Protein AF-A0A0S7WDS3-F1 (afdb_monomer_lite)

Radius of gyration: 16.88 Å; chains: 1; bounding box: 35×18×44 Å

pLDDT: mean 87.6, std 8.25, range [57.66, 95.06]

Secondary structure (DSSP, 8-state):
--HHHHHHHHHHHHHHS-HHHHHHHHHHHHHHHHHHHHHHHHHHSTT--HHHHHHHHHHHHT-

Structure (mmCIF, N/CA/C/O backbone):
data_AF-A0A0S7WDS3-F1
#
_entry.id   AF-A0A0S7WDS3-F1
#
loop_
_atom_site.group_PDB
_atom_site.id
_atom_site.type_symbol
_atom_site.label_atom_id
_atom_site.label_alt_id
_atom_site.label_comp_id
_atom_site.label_asym_id
_atom_site.label_entity_id
_atom_site.label_seq_id
_atom_site.pdbx_PDB_ins_code
_atom_site.Cartn_x
_atom_site.Cartn_y
_atom_site.Cartn_z
_atom_site.occupancy
_atom_site.B_iso_or_equiv
_atom_site.auth_seq_id
_atom_site.auth_comp_id
_atom_site.auth_asym_id
_atom_site.auth_atom_id
_atom_site.pdbx_PDB_model_num
ATOM 1 N N . MET A 1 1 ? -1.297 -6.874 -29.305 1.00 60.16 1 MET A N 1
ATOM 2 C CA . MET A 1 1 ? 0.011 -7.149 -28.675 1.00 60.16 1 MET A CA 1
ATOM 3 C C . MET A 1 1 ? -0.128 -8.481 -27.972 1.00 60.16 1 MET A C 1
ATOM 5 O O . MET A 1 1 ? -1.066 -8.628 -27.196 1.00 60.16 1 MET A O 1
ATOM 9 N N . ARG A 1 2 ? 0.689 -9.477 -28.318 1.00 62.91 2 ARG A N 1
ATOM 10 C CA . ARG A 1 2 ? 0.644 -10.776 -27.627 1.00 62.91 2 ARG A CA 1
ATOM 11 C C . ARG A 1 2 ? 1.038 -10.554 -26.156 1.00 62.91 2 ARG A C 1
ATOM 13 O O . ARG A 1 2 ? 1.860 -9.670 -25.915 1.00 62.91 2 ARG A O 1
ATOM 20 N N . PRO A 1 3 ? 0.507 -11.311 -25.179 1.00 68.56 3 PRO A N 1
ATOM 21 C CA . PRO A 1 3 ? 0.815 -11.106 -23.757 1.00 68.56 3 PRO A CA 1
ATOM 22 C C . PRO A 1 3 ? 2.322 -10.993 -23.459 1.00 68.56 3 PRO A C 1
ATOM 24 O O . PRO A 1 3 ? 2.745 -10.116 -22.713 1.00 68.56 3 PRO A O 1
ATOM 27 N N . GLN A 1 4 ? 3.140 -11.782 -24.164 1.00 73.62 4 GLN A N 1
ATOM 28 C CA . GLN A 1 4 ? 4.605 -11.777 -24.05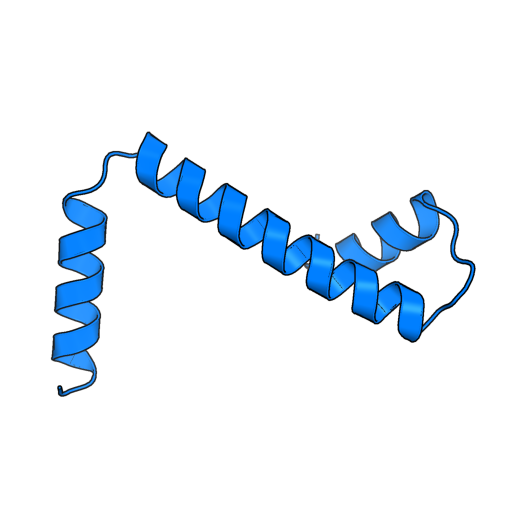6 1.00 73.62 4 GLN A CA 1
ATOM 29 C C . GLN A 1 4 ? 5.266 -10.473 -24.551 1.00 73.62 4 GLN A C 1
ATOM 31 O O . GLN A 1 4 ? 6.289 -10.046 -24.025 1.00 73.62 4 GLN A O 1
ATOM 36 N N . GLU A 1 5 ? 4.692 -9.809 -25.559 1.00 76.94 5 GLU A N 1
ATOM 37 C CA . GLU A 1 5 ? 5.211 -8.541 -26.095 1.00 76.94 5 GLU A CA 1
ATOM 38 C C . GLU A 1 5 ? 4.900 -7.363 -25.161 1.00 76.94 5 GLU A C 1
ATOM 40 O O . GLU A 1 5 ? 5.688 -6.420 -25.069 1.00 76.94 5 GLU A O 1
ATOM 45 N N . ALA A 1 6 ? 3.760 -7.415 -24.464 1.00 78.19 6 ALA A N 1
ATOM 46 C CA . ALA A 1 6 ? 3.376 -6.410 -23.476 1.00 78.19 6 ALA A CA 1
ATOM 47 C C . ALA A 1 6 ? 4.254 -6.505 -22.223 1.00 78.19 6 ALA A C 1
ATOM 49 O O . ALA A 1 6 ? 4.769 -5.490 -21.756 1.00 78.19 6 ALA A O 1
ATOM 50 N N . GLU A 1 7 ? 4.493 -7.725 -21.742 1.00 82.19 7 GLU A N 1
ATOM 51 C CA . GLU A 1 7 ? 5.394 -7.995 -20.623 1.00 82.19 7 GLU A CA 1
ATOM 52 C C . GLU A 1 7 ? 6.833 -7.552 -20.930 1.00 82.19 7 GLU A C 1
ATOM 54 O O . GLU A 1 7 ? 7.453 -6.852 -20.130 1.00 82.19 7 GLU A O 1
ATOM 59 N N . ALA A 1 8 ? 7.345 -7.857 -22.127 1.00 85.25 8 ALA A N 1
ATOM 60 C CA . ALA A 1 8 ? 8.680 -7.431 -22.541 1.00 85.25 8 ALA A CA 1
ATOM 61 C C . ALA A 1 8 ? 8.829 -5.899 -22.573 1.00 85.25 8 ALA A C 1
ATOM 63 O O . ALA A 1 8 ? 9.825 -5.366 -22.078 1.00 85.25 8 ALA A O 1
ATOM 64 N N . LYS A 1 9 ? 7.833 -5.173 -23.106 1.00 85.88 9 LYS A N 1
A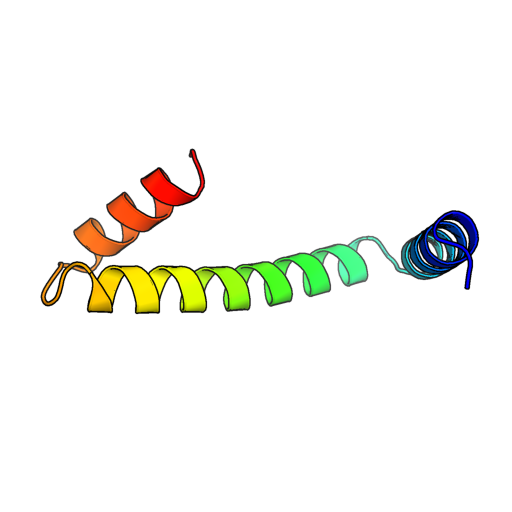TOM 65 C CA . LYS A 1 9 ? 7.829 -3.699 -23.089 1.00 85.88 9 LYS A CA 1
ATOM 66 C C . LYS A 1 9 ? 7.743 -3.140 -21.672 1.00 85.88 9 LYS A C 1
ATOM 68 O O . LYS A 1 9 ? 8.421 -2.164 -21.365 1.00 85.88 9 LYS A O 1
ATOM 73 N N . TYR A 1 10 ? 6.938 -3.754 -20.811 1.00 81.56 10 TYR A N 1
ATOM 74 C CA . TYR A 1 10 ? 6.822 -3.355 -19.413 1.00 81.56 10 TYR A CA 1
ATOM 75 C C . TYR A 1 10 ? 8.156 -3.511 -18.668 1.00 81.56 10 TYR A C 1
ATOM 77 O O . TYR A 1 10 ? 8.619 -2.572 -18.019 1.00 81.56 10 TYR A O 1
ATOM 85 N N . LEU A 1 11 ? 8.837 -4.648 -18.838 1.00 83.81 11 LEU A N 1
ATOM 86 C CA . LEU A 1 11 ? 10.161 -4.882 -18.260 1.00 83.81 11 LEU A CA 1
ATOM 87 C C . LEU A 1 11 ? 11.225 -3.925 -18.817 1.00 83.81 11 LEU A C 1
ATOM 89 O O . LEU A 1 11 ? 12.084 -3.471 -18.063 1.00 83.81 11 LEU A O 1
ATOM 93 N N . ASP A 1 12 ? 11.173 -3.587 -20.108 1.00 88.62 12 ASP A N 1
ATOM 94 C CA . ASP A 1 12 ? 12.075 -2.601 -20.718 1.00 88.62 12 ASP A CA 1
ATOM 95 C C . ASP A 1 12 ? 11.897 -1.200 -20.106 1.00 88.62 12 ASP A C 1
ATOM 97 O O . ASP A 1 12 ? 12.877 -0.548 -19.738 1.00 88.62 12 ASP A O 1
ATOM 101 N N . ILE A 1 13 ? 10.651 -0.767 -19.896 1.00 85.81 13 ILE A N 1
ATOM 102 C CA . ILE A 1 13 ? 10.342 0.493 -19.204 1.00 85.81 13 ILE A CA 1
ATOM 103 C C . ILE A 1 13 ? 10.897 0.468 -17.773 1.00 85.81 13 ILE A C 1
ATOM 105 O O . ILE A 1 13 ? 11.593 1.397 -17.366 1.00 85.81 13 ILE A O 1
ATOM 109 N N . LEU A 1 14 ? 10.667 -0.617 -17.027 1.00 80.12 14 LEU A N 1
ATOM 110 C CA . LEU A 1 14 ? 11.157 -0.757 -15.651 1.00 80.12 14 LEU A CA 1
ATOM 111 C C . LEU A 1 14 ? 12.687 -0.811 -15.540 1.00 80.12 14 LEU A C 1
ATOM 113 O O . LEU A 1 14 ? 13.240 -0.426 -14.506 1.00 80.12 14 LEU A O 1
ATOM 117 N N . ARG A 1 15 ? 13.387 -1.299 -16.570 1.00 84.56 15 ARG A N 1
ATOM 118 C CA . ARG A 1 15 ? 14.860 -1.318 -16.626 1.00 84.56 15 ARG A CA 1
ATOM 119 C C . ARG A 1 15 ? 15.456 0.059 -16.890 1.00 84.56 15 ARG A C 1
ATOM 121 O O .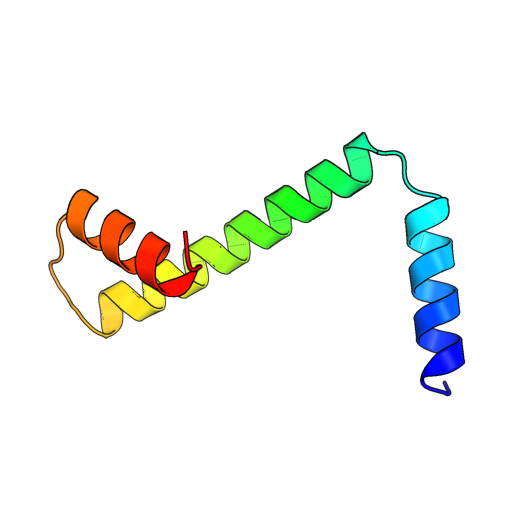 ARG A 1 15 ? 16.559 0.329 -16.429 1.00 84.56 15 ARG A O 1
ATOM 128 N N . LYS A 1 16 ? 14.730 0.925 -17.598 1.00 90.94 16 LYS A N 1
ATOM 129 C CA . LYS A 1 16 ? 15.132 2.315 -17.867 1.00 90.94 16 LYS A CA 1
ATOM 130 C C . LYS A 1 16 ? 14.922 3.243 -16.667 1.00 90.94 16 LYS A C 1
ATOM 132 O O . LYS A 1 16 ? 15.434 4.357 -16.665 1.00 90.94 16 LYS A O 1
ATOM 137 N N . MET A 1 17 ? 14.185 2.796 -15.652 1.00 91.81 17 MET A N 1
ATOM 138 C CA . MET A 1 17 ? 13.936 3.556 -14.429 1.00 91.81 17 MET A CA 1
ATOM 139 C C . MET A 1 17 ? 15.024 3.339 -13.381 1.00 91.81 17 MET A C 1
ATOM 141 O O . MET A 1 17 ? 15.464 2.214 -13.132 1.00 91.81 17 MET A O 1
ATOM 145 N N . SER A 1 18 ? 15.394 4.412 -12.685 1.00 93.69 18 SER A N 1
ATOM 146 C CA . SER A 1 18 ? 16.256 4.315 -11.512 1.00 93.69 18 SER A CA 1
ATOM 147 C C . SER A 1 18 ? 15.536 3.616 -10.348 1.00 93.69 18 SER A C 1
ATOM 149 O O . SER A 1 18 ? 14.301 3.639 -10.268 1.00 93.69 18 SER A O 1
ATOM 151 N N . PRO A 1 19 ? 16.276 3.024 -9.392 1.00 88.31 19 PRO A N 1
ATOM 152 C CA . PRO A 1 19 ? 15.682 2.454 -8.183 1.00 88.31 19 PRO A CA 1
ATOM 153 C C . PRO A 1 19 ? 14.737 3.422 -7.456 1.00 88.31 19 PRO A C 1
ATOM 155 O O . PRO A 1 19 ? 13.631 3.029 -7.095 1.00 88.31 19 PRO A O 1
ATOM 158 N N . ASN A 1 20 ? 15.115 4.699 -7.334 1.00 93.06 20 ASN A N 1
ATOM 159 C CA . ASN A 1 20 ? 14.297 5.720 -6.672 1.00 93.06 20 ASN A CA 1
ATOM 160 C C . ASN A 1 20 ? 12.996 6.016 -7.428 1.00 93.06 20 ASN A C 1
ATOM 162 O O . ASN A 1 20 ? 11.958 6.205 -6.801 1.00 93.06 20 ASN A O 1
ATOM 166 N N . GLN A 1 21 ? 13.023 6.026 -8.766 1.00 91.81 21 GLN A N 1
ATOM 167 C CA . GLN A 1 21 ? 11.807 6.201 -9.567 1.00 91.81 21 GLN A CA 1
ATOM 168 C C . GLN A 1 21 ? 10.839 5.033 -9.363 1.00 91.81 21 GLN A C 1
ATOM 170 O O . GLN A 1 21 ? 9.645 5.254 -9.177 1.00 91.81 21 GLN A O 1
ATOM 175 N N . ARG A 1 22 ? 11.352 3.798 -9.330 1.00 88.50 22 ARG A N 1
ATOM 176 C CA . ARG A 1 22 ? 10.526 2.608 -9.077 1.00 88.50 22 ARG A CA 1
ATOM 177 C C . ARG A 1 22 ? 9.928 2.611 -7.674 1.00 88.50 22 ARG A C 1
ATOM 179 O O . ARG A 1 22 ? 8.751 2.307 -7.524 1.00 88.50 22 ARG A O 1
ATOM 186 N N . LEU A 1 23 ? 10.714 2.992 -6.665 1.00 90.88 23 LEU A N 1
ATOM 187 C CA . LEU A 1 23 ? 10.229 3.127 -5.289 1.00 90.88 23 LEU A CA 1
ATOM 188 C C . LEU A 1 23 ? 9.149 4.201 -5.170 1.00 90.88 23 LEU A C 1
ATOM 190 O O . LEU A 1 23 ? 8.132 3.957 -4.529 1.00 90.88 23 LEU A O 1
ATOM 194 N N . LYS A 1 24 ? 9.335 5.355 -5.820 1.00 93.62 24 LYS A N 1
ATOM 195 C CA . LYS A 1 24 ? 8.340 6.432 -5.837 1.00 93.62 24 LYS A CA 1
ATOM 196 C C . LYS A 1 24 ? 7.009 5.954 -6.421 1.00 93.62 24 LYS A C 1
ATOM 198 O O . LYS A 1 24 ? 5.979 6.126 -5.785 1.00 93.62 24 LYS A O 1
ATOM 203 N N . ILE A 1 25 ? 7.046 5.291 -7.576 1.00 89.81 25 ILE A N 1
ATOM 204 C CA . ILE A 1 25 ? 5.841 4.737 -8.212 1.00 89.81 25 ILE A CA 1
ATOM 205 C C . ILE A 1 25 ? 5.192 3.681 -7.317 1.00 89.81 25 ILE A C 1
ATOM 207 O O . ILE A 1 25 ? 3.979 3.680 -7.145 1.00 89.81 25 ILE A O 1
ATOM 211 N N . GLY A 1 26 ? 5.991 2.799 -6.711 1.00 90.75 26 GLY A N 1
ATOM 212 C CA . GLY A 1 26 ? 5.484 1.810 -5.762 1.00 90.75 26 GLY A CA 1
ATOM 213 C C . GLY A 1 26 ? 4.780 2.449 -4.562 1.00 90.75 26 GLY A C 1
ATOM 214 O O . GLY A 1 26 ? 3.715 1.985 -4.170 1.00 90.75 26 GLY A O 1
ATOM 215 N N . ALA A 1 27 ? 5.336 3.532 -4.014 1.00 93.12 27 ALA A N 1
ATOM 216 C CA . ALA A 1 27 ? 4.734 4.275 -2.911 1.00 93.12 27 ALA A CA 1
ATOM 217 C C . ALA A 1 27 ? 3.426 4.969 -3.323 1.00 93.12 27 ALA A C 1
ATOM 219 O O . ALA A 1 27 ? 2.444 4.888 -2.593 1.00 93.12 27 ALA A O 1
ATOM 220 N N . GLU A 1 28 ? 3.383 5.589 -4.504 1.00 93.12 28 GLU A N 1
ATOM 221 C CA . GLU A 1 28 ? 2.168 6.216 -5.042 1.00 93.12 28 GLU A CA 1
ATOM 222 C C . GLU A 1 28 ? 1.054 5.184 -5.269 1.00 93.12 28 GLU A C 1
ATOM 224 O O . GLU A 1 28 ? -0.091 5.402 -4.876 1.00 93.12 28 GLU A O 1
ATOM 229 N N . LEU A 1 29 ? 1.389 4.023 -5.841 1.00 93.38 29 LEU A N 1
ATOM 230 C CA . LEU A 1 29 ? 0.438 2.924 -6.025 1.00 93.38 29 LEU A CA 1
ATOM 231 C C . LEU A 1 29 ? -0.052 2.360 -4.688 1.00 93.38 29 LEU A C 1
ATOM 233 O O . LEU A 1 29 ? -1.237 2.062 -4.545 1.00 93.38 29 LEU A O 1
ATOM 237 N N . TYR A 1 30 ? 0.849 2.221 -3.715 1.00 92.38 30 TYR A N 1
ATOM 238 C CA . TYR A 1 30 ? 0.493 1.777 -2.373 1.00 92.38 30 TYR A CA 1
ATOM 239 C C . TYR A 1 30 ? -0.470 2.754 -1.694 1.00 92.38 30 TYR A C 1
ATOM 241 O O . TYR A 1 30 ? -1.459 2.308 -1.125 1.00 92.38 30 TYR A O 1
ATOM 249 N N . GLU A 1 31 ? -0.225 4.063 -1.789 1.00 93.94 31 GLU A N 1
ATOM 250 C CA . GLU A 1 31 ? -1.105 5.088 -1.220 1.00 93.94 31 GLU A CA 1
ATOM 251 C C . GLU A 1 31 ? -2.520 4.978 -1.801 1.00 93.94 31 GLU A C 1
ATOM 253 O O . GLU A 1 31 ? -3.497 4.911 -1.059 1.00 93.94 31 GLU A O 1
ATOM 258 N N . VAL A 1 32 ? -2.643 4.857 -3.127 1.00 95.06 32 VAL A N 1
ATOM 259 C CA . VAL A 1 32 ? -3.947 4.679 -3.785 1.00 95.06 32 VAL A CA 1
ATOM 260 C C . VAL A 1 32 ? -4.638 3.399 -3.311 1.00 95.06 32 VAL A C 1
ATOM 262 O O . VAL A 1 32 ? -5.810 3.433 -2.934 1.00 95.06 32 VAL A O 1
ATOM 265 N N . ALA A 1 33 ? -3.920 2.274 -3.285 1.00 92.69 33 ALA A N 1
ATOM 266 C CA . ALA A 1 33 ? -4.465 1.008 -2.801 1.00 92.69 33 ALA A CA 1
ATOM 267 C C . ALA A 1 33 ? -4.906 1.100 -1.330 1.00 92.69 33 ALA A C 1
ATOM 269 O O . ALA A 1 33 ? -5.961 0.578 -0.968 1.00 92.69 33 ALA A O 1
ATOM 270 N N . TYR A 1 34 ? -4.135 1.795 -0.493 1.00 92.38 34 TYR A N 1
ATOM 271 C CA . TYR A 1 34 ? -4.451 2.032 0.911 1.00 92.38 34 TYR A CA 1
ATOM 272 C C . TYR A 1 34 ? -5.754 2.816 1.074 1.00 92.38 34 TYR A C 1
ATOM 274 O O . TYR A 1 34 ? -6.619 2.391 1.838 1.00 92.38 34 TYR A O 1
ATOM 282 N N . GLN A 1 35 ? -5.937 3.907 0.324 1.00 93.31 35 GLN A N 1
ATOM 283 C CA . GLN A 1 35 ? -7.169 4.701 0.383 1.00 93.31 35 GLN A CA 1
ATOM 284 C C . GLN A 1 35 ? -8.394 3.895 -0.072 1.00 93.31 35 GLN A C 1
ATOM 286 O O . GLN A 1 35 ? -9.446 3.977 0.558 1.00 93.31 35 GLN A O 1
ATOM 291 N N . ILE A 1 36 ? -8.254 3.062 -1.109 1.00 93.94 36 ILE A N 1
ATOM 292 C CA . ILE A 1 36 ? -9.332 2.169 -1.567 1.00 93.94 36 ILE A CA 1
ATOM 293 C C . ILE A 1 36 ? -9.704 1.160 -0.473 1.00 93.94 36 ILE A C 1
ATOM 295 O O . ILE A 1 36 ? -10.883 0.988 -0.171 1.00 93.94 36 ILE A O 1
ATOM 299 N N . MET A 1 37 ? -8.713 0.509 0.150 1.00 93.25 37 MET A N 1
ATOM 300 C CA . MET A 1 37 ? -8.962 -0.437 1.245 1.00 93.25 37 MET A CA 1
ATOM 301 C C . MET A 1 37 ? -9.628 0.239 2.440 1.00 93.25 37 MET A C 1
ATOM 303 O O . MET A 1 37 ? -10.565 -0.312 3.011 1.00 93.25 37 MET A O 1
ATOM 307 N N . ARG A 1 38 ? -9.151 1.430 2.807 1.00 92.44 38 ARG A N 1
ATOM 308 C CA . ARG A 1 38 ? -9.728 2.240 3.875 1.00 92.44 38 ARG A CA 1
ATOM 309 C C . ARG A 1 38 ? -11.199 2.546 3.607 1.00 92.44 38 ARG A C 1
ATOM 311 O O . ARG A 1 38 ? -12.017 2.247 4.467 1.00 92.44 38 ARG A O 1
ATOM 318 N N . ALA A 1 39 ? -11.525 3.079 2.432 1.00 92.94 39 ALA A N 1
ATOM 319 C CA . ALA A 1 39 ? -12.900 3.419 2.075 1.00 92.94 39 ALA A CA 1
ATOM 320 C C . ALA A 1 39 ? -13.822 2.190 2.127 1.00 92.94 39 ALA A C 1
ATOM 322 O O . ALA A 1 39 ? -14.902 2.259 2.703 1.00 92.94 39 ALA A O 1
ATOM 323 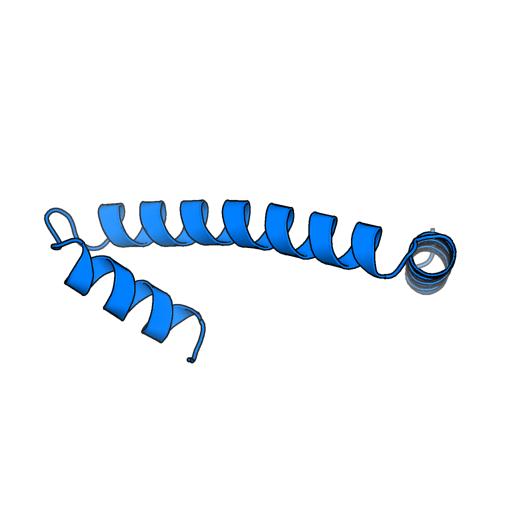N N . ALA A 1 40 ? -13.361 1.044 1.612 1.00 94.25 40 ALA A N 1
ATOM 324 C CA . ALA A 1 40 ? -14.116 -0.205 1.680 1.00 94.25 40 ALA A CA 1
ATOM 325 C C . ALA A 1 40 ? -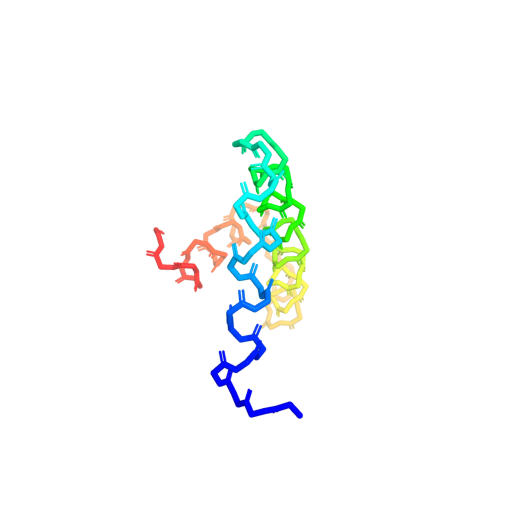14.361 -0.670 3.129 1.00 94.25 40 ALA A C 1
ATOM 327 O O . ALA A 1 40 ? -15.456 -1.107 3.458 1.00 94.25 40 ALA A O 1
ATOM 328 N N . ILE A 1 41 ? -13.365 -0.553 4.015 1.00 93.12 41 ILE A N 1
ATOM 329 C CA . ILE A 1 41 ? -13.513 -0.915 5.434 1.00 93.12 41 ILE A CA 1
ATOM 330 C C . ILE A 1 41 ? -14.452 0.056 6.161 1.00 93.12 41 ILE A C 1
ATOM 332 O O . ILE A 1 41 ? -15.242 -0.381 6.993 1.00 93.12 41 ILE A O 1
ATOM 336 N N . GLU A 1 42 ? -14.377 1.356 5.867 1.00 92.94 42 GLU A N 1
ATOM 337 C CA . GLU A 1 42 ? -15.287 2.360 6.437 1.00 92.94 42 GLU A CA 1
ATOM 338 C C . GLU A 1 42 ? -16.741 2.107 6.010 1.00 92.94 42 GLU A C 1
ATOM 340 O O . GLU A 1 42 ? -17.651 2.277 6.821 1.00 92.94 42 GLU A O 1
ATOM 345 N N . GLU A 1 43 ? -16.961 1.651 4.774 1.00 94.25 43 GLU A N 1
ATOM 346 C CA . GLU A 1 43 ? -18.277 1.247 4.270 1.00 94.25 43 GLU A CA 1
ATOM 347 C C . GLU A 1 43 ? -18.773 -0.060 4.917 1.00 94.25 43 GLU A C 1
ATOM 349 O O . GLU A 1 43 ? -19.915 -0.135 5.369 1.00 94.25 43 GLU A O 1
ATOM 354 N N . GLU A 1 44 ? -17.912 -1.079 5.017 1.00 92.75 44 GLU A N 1
ATOM 355 C CA . GLU A 1 44 ? -18.224 -2.376 5.640 1.00 92.75 44 GLU A CA 1
ATOM 356 C C . GLU A 1 44 ? -18.426 -2.268 7.166 1.00 92.75 44 GLU A C 1
ATOM 358 O O . GLU A 1 44 ? -19.104 -3.098 7.776 1.00 92.75 44 GLU A O 1
ATOM 363 N N . SER A 1 45 ? -17.787 -1.298 7.823 1.00 90.62 45 SER A N 1
ATOM 364 C CA . SER A 1 45 ? -17.741 -1.156 9.283 1.00 90.62 45 SER A CA 1
ATOM 365 C C . SER A 1 45 ? -17.687 0.321 9.698 1.00 90.62 45 SER A C 1
ATOM 367 O O . SER A 1 45 ? -16.638 0.819 10.127 1.00 90.62 45 SER A O 1
ATOM 369 N N . PRO A 1 46 ? -18.821 1.040 9.601 1.00 90.50 46 PRO A N 1
ATOM 370 C CA . PRO A 1 46 ? -18.877 2.458 9.923 1.00 90.50 46 PRO A CA 1
ATOM 371 C C . PRO A 1 46 ? -18.588 2.716 11.407 1.00 90.50 46 PRO A C 1
ATOM 373 O O . PRO A 1 46 ? -19.033 1.981 12.289 1.00 90.50 46 PRO A O 1
ATOM 376 N N . GLY A 1 47 ? -17.863 3.802 11.689 1.00 89.50 47 GLY A N 1
ATOM 377 C CA . GLY A 1 47 ? -17.575 4.250 13.057 1.00 89.50 47 GLY A CA 1
ATOM 378 C C . GLY A 1 47 ? -16.409 3.538 13.753 1.00 89.50 47 GLY A C 1
ATOM 379 O O . GLY A 1 47 ? -16.250 3.690 14.964 1.00 89.50 47 GLY A O 1
ATOM 380 N N . LEU A 1 48 ? -15.584 2.781 13.021 1.00 89.69 48 LEU A N 1
ATOM 381 C CA . LEU A 1 48 ? -14.321 2.260 13.550 1.00 89.69 48 LEU A CA 1
ATOM 382 C C . LEU A 1 48 ? -13.401 3.395 14.027 1.00 89.69 48 LEU A C 1
ATOM 384 O O . LEU A 1 48 ? -13.307 4.448 13.396 1.00 89.69 48 LEU A O 1
ATOM 388 N N . SER A 1 49 ? -12.675 3.152 15.123 1.00 92.06 49 SER A N 1
ATOM 389 C CA . SER A 1 49 ? -11.566 4.028 15.506 1.00 92.06 49 SER A CA 1
ATOM 390 C C . SER A 1 49 ? -10.432 3.924 14.486 1.00 92.06 49 SER A C 1
ATOM 392 O O . SER A 1 49 ? -10.307 2.931 13.766 1.00 92.06 49 SER A O 1
ATOM 394 N N . GLU A 1 50 ? -9.551 4.920 14.471 1.00 88.62 50 GLU A N 1
ATOM 395 C CA . GLU A 1 50 ? -8.362 4.915 13.618 1.00 88.62 50 GLU A CA 1
ATOM 396 C C . GLU A 1 50 ? -7.474 3.679 13.878 1.00 88.62 50 GLU A C 1
ATOM 398 O O . GLU A 1 50 ? -6.932 3.089 12.939 1.00 88.62 50 GLU A O 1
ATOM 403 N N . GLU A 1 51 ? -7.342 3.222 15.134 1.00 91.31 51 GLU A N 1
ATOM 404 C CA . GLU A 1 51 ? -6.629 1.970 15.426 1.00 91.31 51 GLU A CA 1
ATOM 405 C C . GLU A 1 51 ? -7.351 0.740 14.867 1.00 91.31 51 GLU A C 1
ATOM 407 O O . GLU A 1 51 ? -6.693 -0.166 14.346 1.00 91.31 51 GLU A O 1
ATOM 412 N N . GLY A 1 52 ? -8.684 0.710 14.953 1.00 91.12 52 GLY A N 1
ATOM 413 C CA . GLY A 1 52 ? -9.509 -0.368 14.409 1.00 91.12 52 GLY A CA 1
ATOM 414 C C . GLY A 1 52 ? -9.401 -0.456 12.889 1.00 91.12 52 GLY A C 1
ATOM 415 O O . GLY A 1 52 ? -9.214 -1.542 12.336 1.00 91.12 52 GLY A O 1
ATOM 416 N N . LEU A 1 53 ? -9.400 0.696 12.220 1.00 89.81 53 LEU A N 1
ATOM 417 C CA . LEU A 1 53 ? -9.198 0.793 10.782 1.00 89.81 53 LEU A CA 1
ATOM 418 C C . LEU A 1 53 ? -7.811 0.268 10.379 1.00 89.81 53 LEU A C 1
ATOM 420 O O . LEU A 1 53 ? -7.687 -0.583 9.498 1.00 89.81 53 LEU A O 1
ATOM 424 N N . LYS A 1 54 ? -6.756 0.689 11.088 1.00 89.62 54 LYS A N 1
ATOM 425 C CA . LYS A 1 54 ? -5.383 0.199 10.865 1.00 89.62 54 LYS A CA 1
ATOM 426 C C . LYS A 1 54 ? -5.232 -1.296 11.129 1.00 89.62 54 LYS A C 1
ATOM 428 O O . LYS A 1 54 ? -4.419 -1.952 10.478 1.00 89.62 54 LYS A O 1
ATOM 433 N N . ALA A 1 55 ? -5.953 -1.850 12.102 1.00 92.31 55 ALA A N 1
ATOM 434 C CA . ALA A 1 55 ? -5.959 -3.288 12.357 1.00 92.31 55 ALA A CA 1
ATOM 435 C C . ALA A 1 55 ? -6.606 -4.055 11.194 1.00 92.31 55 ALA A C 1
ATOM 437 O O . ALA A 1 55 ? -6.019 -5.015 10.701 1.00 92.31 55 ALA A O 1
ATOM 438 N N . LYS A 1 56 ? -7.749 -3.577 10.690 1.00 91.50 56 LYS A N 1
ATOM 439 C CA . LYS A 1 56 ? -8.449 -4.179 9.546 1.00 91.50 56 LYS A CA 1
ATOM 440 C C . LYS A 1 56 ? -7.661 -4.085 8.243 1.00 91.50 56 LYS A C 1
ATOM 442 O O . LYS A 1 56 ? -7.618 -5.048 7.482 1.00 91.50 56 LYS A O 1
ATOM 447 N N . ILE A 1 57 ? -6.981 -2.966 8.002 1.00 90.44 57 ILE A N 1
ATOM 448 C CA . ILE A 1 57 ? -6.095 -2.831 6.840 1.00 90.44 57 ILE A CA 1
ATOM 449 C C . ILE A 1 57 ? -4.927 -3.825 6.934 1.00 90.44 57 ILE A C 1
ATOM 451 O O . ILE A 1 57 ? -4.611 -4.479 5.943 1.00 90.44 57 ILE A O 1
ATOM 455 N N . ARG A 1 58 ? -4.314 -3.997 8.115 1.00 90.06 58 ARG A N 1
ATOM 456 C CA . ARG A 1 58 ? -3.249 -4.997 8.328 1.00 90.06 58 ARG A CA 1
ATOM 457 C C . ARG A 1 58 ? -3.721 -6.427 8.060 1.00 90.06 58 ARG A C 1
ATOM 459 O O . ARG A 1 58 ? -3.058 -7.147 7.317 1.00 90.06 58 ARG A O 1
ATOM 466 N N . GLU A 1 59 ? -4.904 -6.781 8.561 1.00 89.94 59 GLU A N 1
ATOM 467 C CA . GLU A 1 59 ? -5.556 -8.070 8.291 1.00 89.94 59 GLU A CA 1
ATOM 468 C C . GLU A 1 59 ? -5.725 -8.313 6.778 1.00 89.94 59 GLU A C 1
ATOM 470 O O . GLU A 1 59 ? -5.370 -9.377 6.278 1.00 89.94 59 GLU A O 1
ATOM 475 N N . ARG A 1 60 ? -6.179 -7.300 6.025 1.00 84.44 60 ARG A N 1
ATOM 476 C CA . ARG A 1 60 ? -6.432 -7.391 4.572 1.00 84.44 60 ARG A CA 1
ATOM 477 C C . ARG A 1 60 ? -5.150 -7.508 3.738 1.00 84.44 60 ARG A C 1
ATOM 479 O O . ARG A 1 60 ? -5.150 -8.162 2.700 1.00 84.44 60 ARG A O 1
ATOM 486 N N . VAL A 1 61 ? -4.060 -6.885 4.189 1.00 85.50 61 VAL A N 1
ATOM 487 C CA . VAL A 1 61 ? -2.743 -6.925 3.524 1.00 85.50 61 VAL A CA 1
ATOM 488 C C . VAL A 1 61 ? -1.943 -8.183 3.910 1.00 85.50 61 VAL A C 1
ATOM 490 O O . VAL A 1 61 ? -0.939 -8.492 3.269 1.00 85.50 61 VAL A O 1
ATOM 493 N N . GLY A 1 62 ? -2.388 -8.939 4.920 1.00 73.75 62 GLY A N 1
ATOM 494 C CA . GLY A 1 62 ? -1.717 -10.156 5.384 1.00 73.75 62 GLY A CA 1
ATOM 495 C C . GLY A 1 62 ? -0.402 -9.882 6.121 1.00 73.75 62 GLY A C 1
ATOM 496 O O . GLY A 1 62 ? 0.554 -10.640 5.958 1.00 73.75 62 GLY A O 1
ATOM 497 N N . ARG A 1 63 ? -0.331 -8.780 6.881 1.00 57.66 63 ARG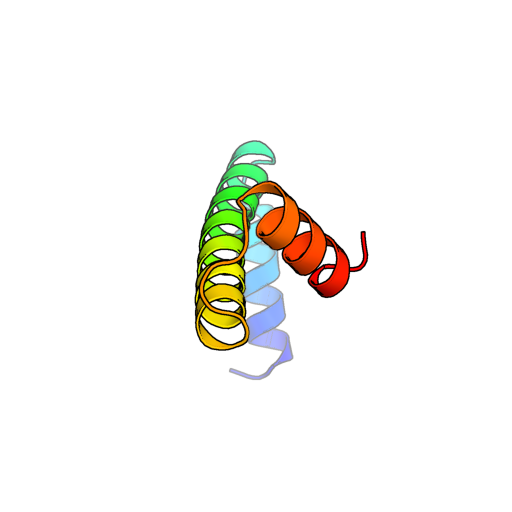 A N 1
ATOM 498 C CA . ARG A 1 63 ? 0.836 -8.380 7.687 1.00 57.66 63 ARG A CA 1
ATOM 499 C C . ARG A 1 63 ? 0.529 -8.306 9.173 1.00 57.66 63 ARG A C 1
ATOM 501 O O . ARG A 1 63 ? -0.546 -7.776 9.526 1.00 57.66 63 ARG A O 1
#

Sequence (63 aa):
MRPQEAEAKYLDILRKMSPNQRLKIGAELYEVAYQIMRAAIEEESPGLSEEGLKAKIRERVGR

Foldseek 3Di:
DPPVVVVVVVVVVVVPDDPVRVVVVVVVVVVVVLVVLLVVCCVVPPPDDPVRSVVSSCVVVVD